Protein AF-A0A7C5Y072-F1 (afdb_monomer_lite)

pLDDT: mean 81.18, std 7.83, range [58.91, 90.5]

Secondary structure (DSSP, 8-state):
--HHHHHHHHHHHHHHHHHHHHHHHHHHHHHHHHHHHHHHHHHHHHHHHHHHHHHHHHHHHTTT-HHHHHHHHHHHHHHHHHHHHHHHHHHHHHHHHGGG-

Foldseek 3Di:
DCPVVVVVVVVVVVVVVVVVVVVVVLLVVLVVLVVVLCVCCVPQVVVLVVQLVVLVVQCVVCPPPPVSNVVSVVSNVVSVVSVVVNVVVVVVSCVVSPPSD

Radius of gyration: 26.66 Å; chains: 1; bounding box: 52×23×83 Å

Sequence (101 aa):
MTDKKLILRFGILLLLILAENTMAVGNKIAIAICNVYNAVITLAIPLATLMFIYGGARYVYSADDPGGRKAAKKICVHSLVGLIIVGVADELVFEIAGSSC

Structure (mmCIF, N/CA/C/O backbone):
data_AF-A0A7C5Y072-F1
#
_entry.id   AF-A0A7C5Y072-F1
#
loop_
_atom_site.group_PDB
_atom_site.id
_atom_site.type_symbol
_atom_site.label_atom_id
_atom_site.label_alt_id
_atom_site.label_comp_id
_atom_site.label_asym_id
_atom_site.label_entity_id
_atom_site.label_seq_id
_atom_site.pdbx_PDB_ins_code
_atom_site.Cartn_x
_atom_site.Cartn_y
_atom_site.Cartn_z
_atom_site.occupancy
_atom_site.B_iso_or_equiv
_atom_site.auth_seq_id
_atom_site.auth_comp_id
_atom_site.auth_asym_id
_atom_site.auth_atom_id
_atom_site.pdbx_PDB_model_num
ATOM 1 N N . MET A 1 1 ? 30.192 -14.981 -50.900 1.00 58.91 1 MET A N 1
ATOM 2 C CA . MET A 1 1 ? 28.955 -15.415 -50.191 1.00 58.91 1 MET A CA 1
ATOM 3 C C . MET A 1 1 ? 28.877 -14.919 -48.735 1.00 58.91 1 MET A C 1
ATOM 5 O O . MET A 1 1 ? 27.866 -15.167 -48.083 1.00 58.91 1 MET A O 1
ATOM 9 N N . THR A 1 2 ? 29.892 -14.211 -48.222 1.00 65.88 2 THR A N 1
ATOM 10 C CA . THR A 1 2 ? 30.044 -13.896 -46.787 1.00 65.88 2 THR A CA 1
ATOM 11 C C . THR A 1 2 ? 29.463 -12.529 -46.390 1.00 65.88 2 THR A C 1
ATOM 13 O O . THR A 1 2 ? 28.987 -12.383 -45.268 1.00 65.88 2 THR A O 1
ATOM 16 N N . ASP A 1 3 ? 29.372 -11.567 -47.314 1.00 75.38 3 ASP A N 1
ATOM 17 C CA . ASP A 1 3 ? 28.943 -10.186 -47.014 1.00 75.38 3 ASP A CA 1
ATOM 18 C C . ASP A 1 3 ? 27.481 -10.087 -46.557 1.00 75.38 3 ASP A C 1
ATOM 20 O O . ASP A 1 3 ? 27.165 -9.434 -45.566 1.00 75.38 3 ASP A O 1
ATOM 24 N N . LYS A 1 4 ? 26.574 -10.831 -47.206 1.00 76.75 4 LYS A N 1
ATOM 25 C CA . LYS A 1 4 ? 25.149 -10.863 -46.822 1.00 76.75 4 LYS A CA 1
ATOM 26 C C . LYS A 1 4 ? 24.928 -11.484 -45.438 1.00 76.75 4 LYS A C 1
ATOM 28 O O . LYS A 1 4 ? 24.038 -11.057 -44.709 1.00 76.75 4 LYS A O 1
ATOM 33 N N . LYS A 1 5 ? 25.749 -12.472 -45.055 1.00 80.62 5 LYS A N 1
ATOM 34 C CA . LYS A 1 5 ? 25.684 -13.102 -43.724 1.00 80.62 5 LYS A CA 1
ATOM 35 C C . LYS A 1 5 ? 26.194 -12.162 -42.630 1.00 80.62 5 LYS A C 1
ATOM 37 O O . LYS A 1 5 ? 25.694 -12.221 -41.511 1.00 80.62 5 LYS A O 1
ATOM 42 N N . LEU A 1 6 ? 27.157 -11.298 -42.951 1.00 83.19 6 LEU A N 1
ATOM 43 C CA . LEU A 1 6 ? 27.705 -10.309 -42.023 1.00 83.19 6 LEU A CA 1
ATOM 44 C C . LEU A 1 6 ? 26.696 -9.192 -41.728 1.00 83.19 6 LEU A C 1
ATOM 46 O O . LEU A 1 6 ? 26.470 -8.871 -40.564 1.00 83.19 6 LEU A O 1
ATOM 50 N N . ILE A 1 7 ? 26.027 -8.679 -42.765 1.00 87.81 7 ILE A N 1
ATOM 51 C CA . ILE A 1 7 ? 24.963 -7.670 -42.627 1.00 87.81 7 ILE A CA 1
ATOM 52 C C . ILE A 1 7 ? 23.797 -8.228 -41.802 1.00 87.81 7 ILE A C 1
ATOM 54 O O . ILE A 1 7 ? 23.304 -7.562 -40.895 1.00 87.81 7 ILE A O 1
ATOM 58 N N . LEU A 1 8 ? 23.400 -9.481 -42.054 1.00 88.12 8 LEU A N 1
ATOM 59 C CA . LEU A 1 8 ? 22.327 -10.139 -41.306 1.00 88.12 8 LEU A CA 1
ATOM 60 C C . LEU A 1 8 ? 22.678 -10.317 -39.817 1.00 88.12 8 LEU A C 1
ATOM 62 O O . LEU A 1 8 ? 21.832 -10.100 -38.954 1.00 88.12 8 LEU A O 1
ATOM 66 N N . ARG A 1 9 ? 23.933 -10.672 -39.508 1.00 86.00 9 ARG A N 1
ATOM 67 C CA . ARG A 1 9 ? 24.422 -10.814 -38.126 1.00 86.00 9 ARG A CA 1
ATOM 68 C C . ARG A 1 9 ? 24.459 -9.481 -37.380 1.00 86.00 9 ARG A C 1
ATOM 70 O O . ARG A 1 9 ? 24.016 -9.432 -36.239 1.00 86.00 9 ARG A O 1
ATOM 77 N N . PHE A 1 10 ? 24.934 -8.412 -38.019 1.00 89.75 10 PHE A N 1
ATOM 78 C CA . PHE A 1 10 ? 24.932 -7.070 -37.425 1.00 89.75 10 PH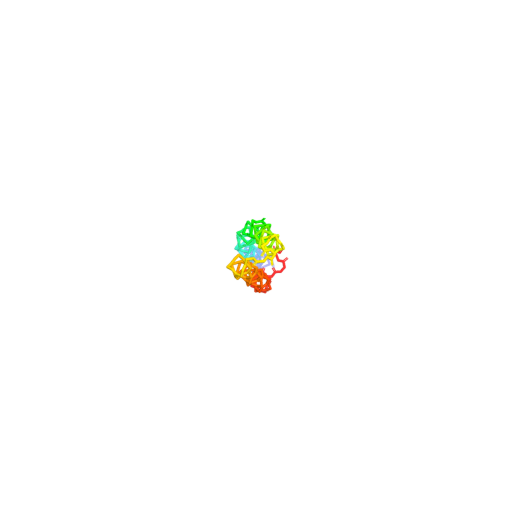E A CA 1
ATOM 79 C C . PHE A 1 10 ? 23.514 -6.528 -37.215 1.00 89.75 10 PHE A C 1
ATOM 81 O O . PHE A 1 10 ? 23.238 -5.947 -36.170 1.00 89.75 10 PHE A O 1
ATOM 88 N N . GLY A 1 11 ? 22.603 -6.765 -38.164 1.00 88.31 11 GLY A N 1
ATOM 89 C CA . GLY A 1 11 ? 21.199 -6.368 -38.033 1.00 88.31 11 GLY A CA 1
ATOM 90 C C . GLY A 1 11 ? 20.492 -7.072 -36.873 1.00 88.31 11 GLY A C 1
ATOM 91 O O . GLY A 1 11 ? 19.803 -6.423 -36.093 1.00 88.31 11 GLY A O 1
ATOM 92 N N . ILE A 1 12 ? 20.718 -8.381 -36.708 1.00 89.44 12 ILE A N 1
ATOM 93 C CA . ILE A 1 12 ? 20.192 -9.151 -35.568 1.00 89.44 12 ILE A CA 1
ATOM 94 C C . ILE A 1 12 ? 20.777 -8.668 -34.236 1.00 89.44 12 ILE A C 1
ATOM 96 O O . ILE A 1 12 ? 20.037 -8.539 -33.265 1.00 89.44 12 ILE A O 1
ATOM 100 N N . LEU A 1 13 ? 22.077 -8.359 -34.189 1.00 87.88 13 LEU A N 1
ATOM 101 C CA . LEU A 1 13 ? 22.724 -7.842 -32.981 1.00 87.88 13 LEU A CA 1
ATOM 102 C C . LEU A 1 13 ? 22.156 -6.470 -32.576 1.00 87.88 13 LEU A C 1
ATOM 104 O O . LEU A 1 13 ? 21.862 -6.252 -31.405 1.00 87.88 13 LEU A O 1
ATOM 108 N N . LEU A 1 14 ? 21.936 -5.572 -33.544 1.00 86.06 14 LEU A N 1
ATOM 109 C CA . LEU A 1 14 ? 21.321 -4.260 -33.312 1.00 86.06 14 LEU A CA 1
ATOM 110 C C . LEU A 1 14 ? 19.895 -4.394 -32.748 1.00 86.06 14 LEU A C 1
ATOM 112 O O . LEU A 1 14 ? 19.506 -3.651 -31.851 1.00 86.06 14 LEU A O 1
ATOM 116 N N . LEU A 1 15 ? 19.127 -5.358 -33.261 1.00 83.00 15 LEU A N 1
ATOM 117 C CA . LEU A 1 15 ? 17.741 -5.598 -32.858 1.00 83.00 15 LEU A CA 1
ATOM 118 C C . LEU A 1 15 ? 17.644 -6.220 -31.454 1.00 83.00 15 LEU A C 1
ATOM 120 O O . LEU A 1 15 ? 16.747 -5.861 -30.695 1.00 83.00 15 LEU A O 1
ATOM 124 N N . LEU A 1 16 ? 18.598 -7.080 -31.080 1.00 82.00 16 LEU A N 1
ATOM 125 C CA . LEU A 1 16 ? 18.726 -7.621 -29.719 1.00 82.00 16 LEU A CA 1
ATOM 126 C C . LEU A 1 16 ? 19.025 -6.521 -28.693 1.00 82.00 16 LEU A C 1
ATOM 128 O O . LEU A 1 16 ? 18.321 -6.417 -27.693 1.00 82.00 16 LEU A O 1
ATOM 132 N N . ILE A 1 17 ? 19.985 -5.641 -28.989 1.00 81.56 17 ILE A N 1
ATOM 133 C CA . ILE A 1 17 ? 20.358 -4.528 -28.098 1.00 81.56 17 ILE A CA 1
ATOM 134 C C . ILE A 1 17 ? 19.168 -3.579 -27.862 1.00 81.56 17 ILE A C 1
ATOM 136 O O . ILE A 1 17 ? 18.958 -3.085 -26.754 1.00 81.56 17 ILE A O 1
ATOM 140 N N . LEU A 1 18 ? 18.346 -3.340 -28.889 1.00 74.94 18 LEU A N 1
ATOM 141 C CA . LEU A 1 18 ? 17.124 -2.537 -28.762 1.00 74.94 18 LEU A CA 1
ATOM 142 C C . LEU A 1 18 ? 16.033 -3.249 -27.942 1.00 74.94 18 LEU A C 1
ATOM 144 O O . LEU A 1 18 ? 15.279 -2.584 -27.229 1.00 74.94 18 LEU A O 1
ATOM 148 N N . ALA A 1 19 ? 15.957 -4.581 -28.007 1.00 74.56 19 ALA A N 1
ATOM 149 C CA . ALA A 1 19 ? 14.995 -5.366 -27.237 1.00 74.56 19 ALA A CA 1
ATOM 150 C C . ALA A 1 19 ? 15.304 -5.353 -25.727 1.00 74.56 19 ALA A C 1
ATOM 152 O O . ALA A 1 19 ? 14.389 -5.183 -24.921 1.00 74.56 19 ALA A O 1
ATOM 153 N N . GLU A 1 20 ? 16.578 -5.440 -25.331 1.00 71.88 20 GLU A N 1
ATOM 154 C CA . GLU A 1 20 ? 17.021 -5.422 -23.923 1.00 71.88 20 GLU A CA 1
ATOM 155 C C . GLU A 1 20 ? 16.574 -4.154 -23.174 1.00 71.88 20 GLU A C 1
ATOM 157 O O . GLU A 1 20 ? 16.158 -4.206 -22.011 1.00 71.88 20 GLU A O 1
ATOM 162 N N . ASN A 1 21 ? 16.587 -3.008 -23.862 1.00 68.12 21 ASN A N 1
ATOM 163 C CA . ASN A 1 21 ? 16.276 -1.715 -23.253 1.00 68.12 21 ASN A CA 1
ATOM 164 C C . ASN A 1 21 ? 14.787 -1.555 -22.898 1.00 68.12 21 ASN A C 1
ATOM 166 O O . ASN A 1 21 ? 14.450 -0.797 -21.989 1.00 68.12 21 ASN A O 1
ATOM 170 N N . THR A 1 22 ? 13.887 -2.286 -23.566 1.00 66.69 22 THR A N 1
ATOM 171 C CA . THR A 1 22 ? 12.444 -2.242 -23.255 1.00 66.69 22 THR A CA 1
ATOM 172 C C . THR A 1 22 ? 12.109 -2.965 -21.946 1.00 66.69 22 THR A C 1
ATOM 174 O O . THR A 1 22 ? 11.276 -2.489 -21.174 1.00 66.69 22 THR A O 1
ATOM 177 N N . MET A 1 23 ? 12.825 -4.048 -21.624 1.00 64.75 23 MET A N 1
ATOM 178 C CA . MET A 1 23 ? 12.621 -4.811 -20.384 1.00 64.75 23 MET A CA 1
ATOM 179 C C . MET A 1 23 ? 13.199 -4.091 -19.156 1.00 64.75 23 MET A C 1
ATOM 181 O O . MET A 1 23 ? 12.642 -4.168 -18.060 1.00 64.75 23 MET A O 1
ATOM 185 N N . ALA A 1 24 ? 14.275 -3.320 -19.345 1.00 66.62 24 ALA A N 1
ATOM 186 C CA . ALA A 1 24 ? 14.855 -2.490 -18.291 1.00 66.62 24 ALA A CA 1
ATOM 187 C C . ALA A 1 24 ? 13.918 -1.352 -17.847 1.00 66.62 24 ALA A C 1
ATOM 189 O O . ALA A 1 24 ? 13.882 -1.008 -16.665 1.00 66.62 24 ALA A O 1
ATOM 190 N N . VAL A 1 25 ? 13.148 -0.772 -18.775 1.00 69.31 25 VAL A N 1
ATOM 191 C CA . VAL A 1 25 ? 12.167 0.278 -18.455 1.00 69.31 25 VAL A CA 1
ATOM 192 C C . VAL A 1 25 ? 10.954 -0.309 -17.731 1.00 69.31 25 VAL A C 1
ATOM 194 O O . VAL A 1 25 ? 10.524 0.266 -16.732 1.00 69.31 25 VAL A O 1
ATOM 197 N N . GLY A 1 26 ? 10.463 -1.480 -18.156 1.00 68.31 26 GLY A N 1
ATOM 198 C CA . GLY A 1 26 ? 9.359 -2.173 -17.479 1.00 68.31 26 GLY A CA 1
ATOM 199 C C . GLY A 1 26 ? 9.666 -2.496 -16.012 1.00 68.31 26 GLY A C 1
ATOM 200 O O . GLY A 1 26 ? 8.867 -2.189 -15.130 1.00 68.31 26 GLY A O 1
ATOM 201 N N . ASN A 1 27 ? 10.865 -3.016 -15.728 1.00 75.69 27 ASN A N 1
ATOM 202 C CA . ASN A 1 27 ? 11.262 -3.373 -14.362 1.00 75.69 27 ASN A CA 1
ATOM 203 C C . ASN A 1 27 ? 11.427 -2.142 -13.445 1.00 75.69 27 ASN A C 1
ATOM 205 O O . ASN A 1 27 ? 11.031 -2.159 -12.284 1.00 75.69 27 ASN A O 1
ATOM 209 N N . LYS A 1 28 ? 11.946 -1.021 -13.965 1.00 78.44 28 LYS A N 1
ATOM 210 C CA . LYS A 1 28 ? 12.103 0.216 -13.173 1.00 78.44 28 LYS A CA 1
ATOM 211 C C . LYS A 1 28 ? 10.768 0.760 -12.659 1.00 78.44 28 LYS A C 1
ATOM 213 O O . LYS A 1 28 ? 10.715 1.262 -11.539 1.00 78.44 28 LYS A O 1
ATOM 218 N N . ILE A 1 29 ? 9.714 0.666 -13.469 1.00 80.62 29 ILE A N 1
ATOM 219 C CA . ILE A 1 29 ? 8.372 1.134 -13.099 1.00 80.62 29 ILE A CA 1
ATOM 220 C C . ILE A 1 29 ? 7.770 0.210 -12.035 1.00 80.62 29 ILE A C 1
ATOM 222 O O . ILE A 1 29 ? 7.276 0.704 -11.024 1.00 80.62 29 ILE A O 1
ATOM 226 N N . ALA A 1 30 ? 7.887 -1.111 -12.215 1.00 79.56 30 ALA A N 1
ATOM 227 C CA . ALA A 1 30 ? 7.429 -2.091 -11.231 1.00 79.56 30 ALA A CA 1
ATOM 228 C C . ALA A 1 30 ? 8.119 -1.891 -9.870 1.00 79.56 30 ALA A C 1
ATOM 230 O O . ALA A 1 30 ? 7.446 -1.717 -8.858 1.00 79.56 30 ALA A O 1
ATOM 231 N N . ILE A 1 31 ? 9.453 -1.779 -9.849 1.00 81.94 31 ILE A N 1
ATOM 232 C CA . ILE A 1 31 ? 10.229 -1.559 -8.616 1.00 81.94 31 ILE A CA 1
ATOM 233 C C . ILE A 1 31 ? 9.830 -0.252 -7.917 1.00 81.94 31 ILE A C 1
ATOM 235 O O . ILE A 1 31 ? 9.732 -0.216 -6.689 1.00 81.94 31 ILE A O 1
ATOM 239 N N . ALA A 1 32 ? 9.596 0.829 -8.670 1.00 83.56 32 ALA A N 1
ATOM 240 C CA . ALA A 1 32 ? 9.179 2.103 -8.089 1.00 83.56 32 ALA A CA 1
ATOM 241 C C . ALA A 1 32 ? 7.822 1.987 -7.375 1.00 83.56 32 ALA A C 1
ATOM 243 O O . ALA A 1 32 ? 7.671 2.505 -6.267 1.00 83.56 32 ALA A O 1
ATOM 244 N N . ILE A 1 33 ? 6.869 1.266 -7.975 1.00 84.00 33 ILE A N 1
ATOM 245 C CA . ILE A 1 33 ? 5.560 0.988 -7.370 1.00 84.00 33 ILE A CA 1
ATOM 246 C C . ILE A 1 33 ? 5.732 0.132 -6.111 1.00 84.00 33 ILE A C 1
ATOM 248 O O . ILE A 1 33 ? 5.224 0.513 -5.057 1.00 84.00 33 ILE A O 1
ATOM 252 N N . CYS A 1 34 ? 6.509 -0.953 -6.176 1.00 84.56 34 CYS A N 1
ATOM 253 C CA . CYS A 1 34 ? 6.738 -1.839 -5.031 1.00 84.56 34 CYS A CA 1
ATOM 254 C C . CYS A 1 34 ? 7.388 -1.125 -3.849 1.00 84.56 34 CYS A C 1
ATOM 256 O O . CYS A 1 34 ? 7.023 -1.359 -2.702 1.00 84.56 34 CYS A O 1
ATOM 258 N N . ASN A 1 35 ? 8.347 -0.234 -4.107 1.00 87.38 35 ASN A N 1
ATOM 259 C CA . ASN A 1 35 ? 9.040 0.471 -3.036 1.00 87.38 35 ASN A CA 1
ATOM 260 C C . ASN A 1 35 ? 8.105 1.445 -2.301 1.00 87.38 35 ASN A C 1
ATOM 262 O O . ASN A 1 35 ? 8.125 1.519 -1.073 1.00 87.38 35 ASN A O 1
ATOM 266 N N . VAL A 1 36 ? 7.247 2.157 -3.041 1.00 86.94 36 VAL A N 1
ATOM 267 C CA . VAL A 1 36 ? 6.220 3.026 -2.445 1.00 86.94 36 VAL A CA 1
ATOM 268 C C . VAL A 1 36 ? 5.186 2.190 -1.694 1.00 86.94 36 VAL A C 1
ATOM 270 O O . VAL A 1 36 ? 4.850 2.517 -0.557 1.00 86.94 36 VAL A O 1
ATOM 273 N N . TYR A 1 37 ? 4.721 1.095 -2.294 1.00 86.69 37 TYR A N 1
ATOM 274 C CA . TYR A 1 37 ? 3.752 0.193 -1.681 1.00 86.69 37 TYR A CA 1
ATOM 275 C C . TYR A 1 37 ? 4.265 -0.392 -0.360 1.00 86.69 37 TYR A C 1
ATOM 277 O O . TYR A 1 37 ? 3.624 -0.232 0.681 1.00 86.69 37 TYR A O 1
ATOM 285 N N . ASN A 1 38 ? 5.471 -0.966 -0.369 1.00 86.50 38 ASN A N 1
ATOM 286 C CA . ASN A 1 38 ? 6.108 -1.509 0.824 1.00 86.50 38 ASN A CA 1
ATOM 287 C C . ASN A 1 38 ? 6.300 -0.430 1.890 1.00 86.50 38 ASN A C 1
ATOM 289 O O . ASN A 1 38 ? 5.974 -0.667 3.050 1.00 86.50 38 ASN A O 1
ATOM 293 N N . ALA A 1 39 ? 6.743 0.778 1.530 1.00 88.12 39 ALA A N 1
ATOM 294 C CA . ALA A 1 39 ? 6.873 1.868 2.497 1.00 88.12 39 ALA A CA 1
ATOM 295 C C . ALA A 1 39 ? 5.534 2.218 3.177 1.00 88.12 39 ALA A C 1
ATOM 297 O O . ALA A 1 39 ? 5.501 2.447 4.388 1.00 88.12 39 ALA A O 1
ATOM 298 N N . VAL A 1 40 ? 4.426 2.216 2.427 1.00 87.38 40 VAL A N 1
ATOM 299 C CA . VAL A 1 40 ? 3.086 2.493 2.967 1.00 87.38 40 VAL A CA 1
ATOM 300 C C . VAL A 1 40 ? 2.604 1.356 3.865 1.00 87.38 40 VAL A C 1
ATOM 302 O O . VAL A 1 40 ? 2.198 1.615 4.996 1.00 87.38 40 VAL A O 1
ATOM 305 N N . ILE A 1 41 ? 2.679 0.103 3.412 1.00 86.12 41 ILE A N 1
ATOM 306 C CA . ILE A 1 41 ? 2.189 -1.066 4.159 1.00 86.12 41 ILE A CA 1
ATOM 307 C C . ILE A 1 41 ? 2.958 -1.278 5.461 1.00 86.12 41 ILE A C 1
ATOM 309 O O . ILE A 1 41 ? 2.346 -1.496 6.512 1.00 86.12 41 ILE A O 1
ATOM 313 N N . THR A 1 42 ? 4.286 -1.144 5.412 1.00 88.06 42 THR A N 1
ATOM 314 C CA . THR A 1 42 ? 5.158 -1.338 6.582 1.00 88.06 42 THR A CA 1
ATOM 315 C C . THR A 1 42 ? 4.820 -0.357 7.709 1.00 88.06 42 THR A C 1
ATOM 317 O O . THR A 1 42 ? 5.023 -0.671 8.877 1.00 88.06 42 THR A O 1
ATOM 320 N N . LEU A 1 43 ? 4.263 0.816 7.384 1.00 88.62 43 LEU A N 1
ATOM 321 C CA . LEU A 1 43 ? 3.799 1.800 8.365 1.00 88.62 43 LEU A CA 1
ATOM 322 C C . LEU A 1 43 ? 2.305 1.651 8.691 1.00 88.62 43 LEU A C 1
ATOM 324 O O . LEU A 1 43 ? 1.910 1.782 9.849 1.00 88.62 43 LEU A O 1
ATOM 328 N N . ALA A 1 44 ? 1.463 1.365 7.698 1.00 87.25 44 ALA A N 1
ATOM 329 C CA . ALA A 1 44 ? 0.012 1.328 7.851 1.00 87.25 44 ALA A CA 1
ATOM 330 C C . ALA A 1 44 ? -0.468 0.153 8.714 1.00 87.25 44 ALA A C 1
ATOM 332 O O . ALA A 1 44 ? -1.291 0.357 9.607 1.00 87.25 44 ALA A O 1
ATOM 333 N N . ILE A 1 45 ? 0.058 -1.059 8.499 1.00 86.81 45 ILE A N 1
ATOM 334 C CA . ILE A 1 45 ? -0.354 -2.261 9.245 1.00 86.81 45 ILE A CA 1
ATOM 335 C C . ILE A 1 45 ? -0.093 -2.143 10.755 1.00 86.81 45 ILE A C 1
ATOM 337 O O . ILE A 1 45 ? -1.034 -2.362 11.532 1.00 86.81 45 ILE A O 1
ATOM 341 N N . PRO A 1 46 ? 1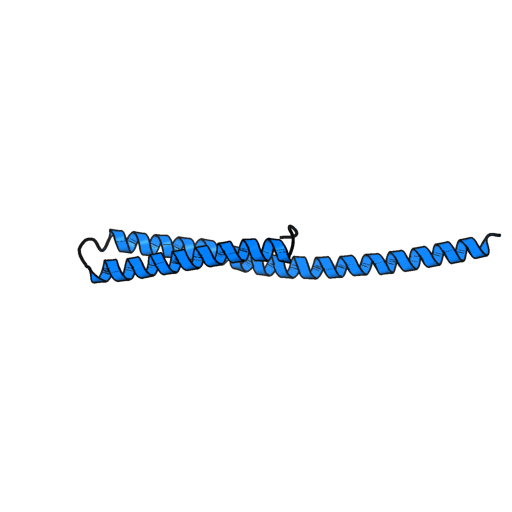.120 -1.786 11.227 1.00 90.50 46 PRO A N 1
ATOM 342 C CA . PRO A 1 46 ? 1.354 -1.667 12.661 1.00 90.50 46 PRO A CA 1
ATOM 343 C C . PRO A 1 46 ? 0.516 -0.545 13.277 1.00 90.50 46 PRO A C 1
ATOM 345 O O . PRO A 1 46 ? -0.057 -0.750 14.344 1.00 90.50 46 PRO A O 1
ATOM 348 N N . LEU A 1 47 ? 0.356 0.599 12.600 1.00 89.19 47 LEU A N 1
ATOM 349 C CA . LEU A 1 47 ? -0.481 1.699 13.094 1.00 89.19 47 LEU A CA 1
ATOM 350 C C . LEU A 1 47 ? -1.958 1.303 13.205 1.00 89.19 47 LEU A C 1
ATOM 352 O O . LEU A 1 47 ? -2.592 1.575 14.227 1.00 89.19 47 LEU A O 1
ATOM 356 N 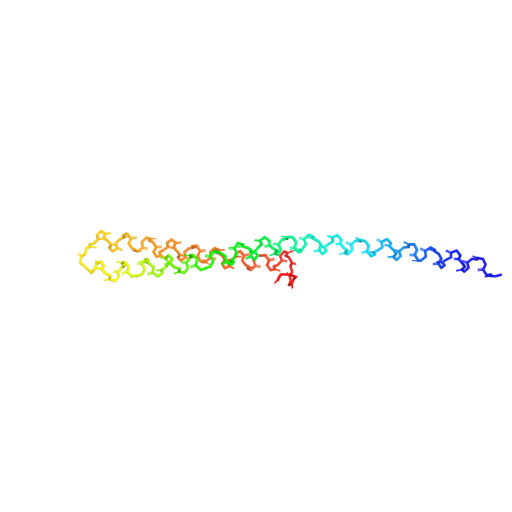N . ALA A 1 48 ? -2.503 0.632 12.188 1.00 86.75 48 ALA A N 1
ATOM 357 C CA . ALA A 1 48 ? -3.881 0.148 12.194 1.00 86.75 48 ALA A CA 1
ATOM 358 C C . ALA A 1 48 ? -4.114 -0.862 13.325 1.00 86.75 48 ALA A C 1
ATOM 360 O O . ALA A 1 48 ? -5.096 -0.753 14.063 1.00 86.75 48 ALA A O 1
ATOM 361 N N . THR A 1 49 ? -3.175 -1.791 13.515 1.00 87.81 49 THR A N 1
ATOM 362 C CA . THR A 1 49 ? -3.227 -2.796 14.586 1.00 87.81 49 THR A CA 1
ATOM 363 C C . THR A 1 49 ? -3.174 -2.141 15.968 1.00 87.81 49 THR A C 1
ATOM 365 O O . THR A 1 49 ? -3.947 -2.491 16.859 1.00 87.81 49 THR A O 1
ATOM 368 N N . LEU A 1 50 ? -2.317 -1.135 16.149 1.00 90.19 50 LEU A N 1
ATOM 369 C CA . LEU A 1 50 ? -2.150 -0.430 17.421 1.00 90.19 50 LEU A CA 1
ATOM 370 C C . LEU A 1 50 ? -3.401 0.386 17.782 1.00 90.19 50 LEU A C 1
ATOM 372 O O . LEU A 1 50 ? -3.861 0.347 18.924 1.00 90.19 50 LEU A O 1
ATOM 376 N N . MET A 1 51 ? -4.014 1.047 16.795 1.00 85.62 51 MET A N 1
ATOM 377 C CA . MET A 1 51 ? -5.296 1.742 16.967 1.00 85.62 51 MET A CA 1
ATOM 378 C C . MET A 1 51 ? -6.448 0.776 17.255 1.00 85.62 51 MET A C 1
ATOM 380 O O . MET A 1 51 ? -7.311 1.081 18.081 1.00 85.62 51 MET A O 1
ATOM 384 N N . PHE A 1 52 ? -6.441 -0.408 16.639 1.00 87.31 52 PHE A N 1
ATOM 385 C CA . PHE A 1 52 ? -7.426 -1.450 16.917 1.00 87.31 52 PHE A CA 1
ATOM 386 C C . PHE A 1 52 ? -7.322 -1.951 18.364 1.00 87.31 52 PHE A C 1
ATOM 388 O O . PHE A 1 52 ? -8.332 -2.010 19.069 1.00 87.31 52 PHE A O 1
ATOM 395 N N . ILE A 1 53 ? -6.104 -2.228 18.844 1.00 89.25 53 ILE A N 1
ATOM 396 C CA . ILE A 1 53 ? -5.852 -2.622 20.239 1.00 89.25 53 ILE A CA 1
ATOM 397 C C . ILE A 1 53 ? -6.267 -1.502 21.198 1.00 89.25 53 ILE A C 1
ATOM 399 O O . ILE A 1 53 ? -6.931 -1.775 22.194 1.00 89.25 53 ILE A O 1
ATOM 403 N N . TYR A 1 54 ? -5.943 -0.242 20.895 1.00 86.50 54 TYR A N 1
ATOM 404 C CA . TYR A 1 54 ? -6.345 0.901 21.718 1.00 86.50 54 TYR A CA 1
ATOM 405 C C . TYR A 1 54 ? -7.872 1.048 21.804 1.00 86.50 54 TYR A C 1
ATOM 407 O O . TYR A 1 54 ? -8.420 1.246 22.891 1.00 86.50 54 TYR A O 1
ATOM 415 N N . GLY A 1 55 ? -8.578 0.897 20.679 1.00 83.88 55 GLY A N 1
ATOM 416 C CA . GLY A 1 55 ? -10.040 0.885 20.640 1.00 83.88 55 GLY A CA 1
ATOM 417 C C . GLY A 1 55 ? -10.637 -0.260 21.461 1.00 83.88 55 GLY A C 1
ATOM 418 O O . GLY A 1 55 ? -11.555 -0.035 22.254 1.00 83.88 55 GLY A O 1
ATOM 419 N N . GLY A 1 56 ? -10.079 -1.467 21.328 1.00 83.12 56 GLY A N 1
ATOM 420 C CA . GLY A 1 56 ? -10.498 -2.654 22.077 1.00 83.12 56 GLY A CA 1
ATOM 421 C C . GLY A 1 56 ? -10.256 -2.518 23.580 1.00 83.12 56 GLY A C 1
ATOM 422 O O . GLY A 1 56 ? -11.167 -2.747 24.375 1.00 83.12 56 GLY A O 1
ATOM 423 N N . ALA A 1 57 ? -9.071 -2.055 23.979 1.00 84.75 57 ALA A N 1
ATOM 424 C CA . ALA A 1 57 ? -8.739 -1.779 25.373 1.00 84.75 57 ALA A CA 1
ATOM 425 C C . ALA A 1 57 ? -9.693 -0.733 25.961 1.00 84.75 57 ALA A C 1
ATOM 427 O O . ALA A 1 57 ? -10.290 -0.953 27.015 1.00 84.75 57 ALA A O 1
ATOM 428 N N . ARG A 1 58 ? -9.928 0.376 25.247 1.00 80.19 58 ARG A N 1
ATOM 429 C CA . ARG A 1 58 ? -10.876 1.410 25.680 1.00 80.19 58 ARG A CA 1
ATOM 430 C C . ARG A 1 58 ? -12.297 0.864 25.829 1.00 80.19 58 ARG A C 1
ATOM 432 O O . ARG A 1 58 ? -13.006 1.292 26.735 1.00 80.19 58 ARG A O 1
ATOM 439 N N . TYR A 1 59 ? -12.711 -0.082 24.987 1.00 80.12 59 TYR A N 1
ATOM 440 C CA . TYR A 1 59 ? -14.021 -0.727 25.092 1.00 80.12 59 TYR A CA 1
ATOM 441 C C . TYR A 1 59 ? -14.163 -1.561 26.373 1.00 80.12 59 TYR A C 1
ATOM 443 O O . TYR A 1 59 ? -15.208 -1.491 27.021 1.00 80.12 59 TYR A O 1
ATOM 451 N N . VAL A 1 60 ? -13.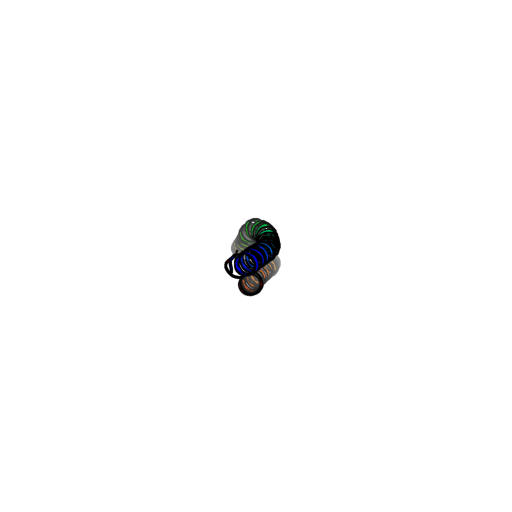116 -2.304 26.751 1.00 82.38 60 VAL A N 1
ATOM 452 C CA . VAL A 1 60 ? -13.087 -3.127 27.975 1.00 82.38 60 VAL A CA 1
ATOM 453 C C . VAL A 1 60 ? -13.042 -2.255 29.231 1.00 82.38 60 VAL A C 1
ATOM 455 O O . VAL A 1 60 ? -13.799 -2.498 30.165 1.00 82.38 60 VAL A O 1
ATOM 458 N N . TYR A 1 61 ? -12.217 -1.203 29.245 1.00 83.06 61 TYR A N 1
ATOM 459 C CA . TYR A 1 61 ? -12.097 -0.310 30.405 1.00 83.06 61 TYR A CA 1
ATOM 460 C C . TYR A 1 61 ? -13.311 0.604 30.623 1.00 83.06 61 TYR A C 1
ATOM 462 O O . TYR A 1 61 ? -13.538 1.051 31.742 1.00 83.06 61 TYR A O 1
ATOM 470 N N . SER A 1 62 ? -14.123 0.872 29.596 1.00 77.75 62 SER A N 1
ATOM 471 C CA . SER A 1 62 ? -15.306 1.748 29.706 1.00 77.75 62 SER A CA 1
ATOM 472 C C . SER A 1 62 ? -16.542 1.039 30.293 1.00 77.75 62 SER A C 1
ATOM 474 O O . SER A 1 62 ? -17.657 1.412 29.941 1.00 77.75 62 SER A O 1
ATOM 476 N N . ALA A 1 63 ? -16.346 0.009 31.131 1.00 64.75 63 ALA A N 1
ATOM 477 C CA . ALA A 1 63 ? -17.331 -0.964 31.631 1.00 64.75 63 ALA A CA 1
ATOM 478 C C . ALA A 1 63 ? -18.793 -0.466 31.691 1.00 64.75 63 ALA A C 1
ATOM 480 O O . ALA A 1 63 ? -19.638 -1.034 30.996 1.00 64.75 63 ALA A O 1
ATOM 481 N N . ASP A 1 64 ? -19.058 0.624 32.422 1.00 67.06 64 ASP A N 1
ATOM 482 C CA . ASP A 1 64 ? -20.409 1.143 32.691 1.00 67.06 64 ASP A CA 1
ATOM 483 C C . ASP A 1 64 ? -20.718 2.520 32.071 1.00 67.06 64 ASP A C 1
ATOM 485 O O . ASP A 1 64 ? -21.841 3.004 32.204 1.00 67.06 64 ASP A O 1
ATOM 489 N N . ASP A 1 65 ? -19.774 3.162 31.366 1.00 76.75 65 ASP A N 1
ATOM 490 C CA . ASP A 1 65 ? -20.038 4.445 30.695 1.00 76.75 65 ASP A CA 1
ATOM 491 C C . ASP A 1 65 ? -20.551 4.222 29.257 1.00 76.75 65 ASP A C 1
ATOM 493 O O . ASP A 1 65 ? -19.767 3.896 28.351 1.00 76.75 65 ASP A O 1
ATOM 497 N N . PRO A 1 66 ? -21.856 4.425 28.980 1.00 73.81 66 PRO A N 1
ATOM 498 C CA . PRO A 1 66 ? -22.407 4.245 27.640 1.00 73.81 66 PRO A CA 1
ATOM 499 C C . PRO A 1 66 ? -21.765 5.185 26.605 1.00 73.81 66 PRO A C 1
ATOM 501 O O . PRO A 1 66 ? -21.716 4.839 25.419 1.00 73.81 66 PRO A O 1
ATOM 504 N N . GLY A 1 67 ? -21.234 6.341 27.027 1.00 79.88 67 GLY A N 1
ATOM 505 C CA . GLY A 1 67 ? -20.501 7.268 26.161 1.00 79.88 67 GLY A CA 1
ATOM 506 C C . GLY A 1 67 ? -19.166 6.687 25.692 1.00 79.88 67 GLY A C 1
ATOM 507 O O . GLY A 1 67 ? -18.919 6.573 24.484 1.00 79.88 67 GLY A O 1
ATOM 508 N N . GLY A 1 68 ? -18.337 6.248 26.638 1.00 76.88 68 GLY A N 1
ATOM 509 C CA . GLY A 1 68 ? -17.039 5.618 26.409 1.00 76.88 68 GLY A CA 1
ATOM 510 C C . GLY A 1 68 ? -17.125 4.361 25.547 1.00 76.88 68 GLY A C 1
ATOM 511 O O . GLY A 1 68 ? -16.353 4.218 24.595 1.00 76.88 68 GLY A O 1
ATOM 512 N N . ARG A 1 69 ? -18.131 3.503 25.771 1.00 75.88 69 ARG A N 1
ATOM 513 C CA . ARG A 1 69 ? -18.352 2.292 24.953 1.00 75.88 69 ARG A CA 1
ATOM 514 C C . ARG A 1 69 ? -18.753 2.621 23.517 1.00 75.88 69 ARG A C 1
ATOM 516 O O . ARG A 1 69 ? -18.291 1.962 22.582 1.00 75.88 69 ARG A O 1
ATOM 523 N N . LYS A 1 70 ? -19.580 3.654 23.310 1.00 80.62 70 LYS A N 1
ATOM 524 C CA . LYS A 1 70 ? -19.993 4.096 21.967 1.00 80.62 70 LYS A CA 1
ATOM 525 C C . LYS A 1 70 ? -18.822 4.709 21.197 1.00 80.62 70 LYS A C 1
ATOM 527 O O . LYS A 1 70 ? -18.680 4.439 20.006 1.00 80.62 70 LYS A O 1
ATOM 532 N N . ALA A 1 71 ? -17.968 5.481 21.868 1.00 79.19 71 ALA A N 1
ATOM 533 C CA . ALA A 1 71 ? -16.746 6.028 21.280 1.00 79.19 71 ALA A CA 1
ATOM 534 C C . ALA A 1 71 ? -15.731 4.926 20.936 1.00 79.19 71 ALA A C 1
ATOM 536 O O . ALA A 1 71 ? -15.227 4.888 19.816 1.00 79.19 71 ALA A O 1
ATOM 537 N N . ALA A 1 72 ? -15.496 3.979 21.847 1.00 79.31 72 ALA A N 1
ATOM 538 C CA . ALA A 1 72 ? -14.595 2.853 21.614 1.00 79.31 72 ALA A CA 1
ATOM 539 C C . ALA A 1 72 ? -15.062 1.967 20.449 1.00 79.31 72 ALA A C 1
ATOM 541 O O . ALA A 1 72 ? -14.268 1.624 19.577 1.00 79.31 72 ALA A O 1
ATOM 542 N N . LYS A 1 73 ? -16.370 1.685 20.353 1.00 81.12 73 LYS A N 1
ATOM 543 C CA . LYS A 1 73 ? -16.937 0.936 19.221 1.00 81.12 73 LYS A CA 1
ATOM 544 C C . LYS A 1 73 ? -16.711 1.652 17.888 1.00 81.12 73 LYS A C 1
ATOM 546 O O . LYS A 1 73 ? -16.392 0.994 16.904 1.00 81.12 73 LYS A O 1
ATOM 551 N N . LYS A 1 74 ? -16.839 2.984 17.846 1.00 85.38 74 LYS A N 1
ATOM 552 C CA . LYS A 1 74 ? -16.533 3.767 16.636 1.00 85.38 74 LYS A CA 1
ATOM 553 C C . LYS A 1 74 ? -15.067 3.634 16.235 1.00 85.38 74 LYS A C 1
ATOM 555 O O . LYS A 1 74 ? -14.811 3.433 15.056 1.00 85.38 74 LYS A O 1
ATOM 560 N N . ILE A 1 75 ? -14.144 3.706 17.196 1.00 84.56 75 ILE A N 1
ATOM 5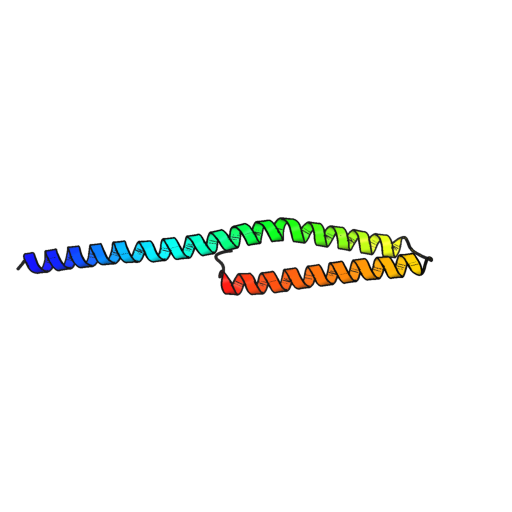61 C CA . ILE A 1 75 ? -12.705 3.530 16.950 1.00 84.56 75 ILE A CA 1
ATOM 562 C C . ILE A 1 75 ? -12.437 2.129 16.393 1.00 84.56 75 ILE A C 1
ATOM 564 O O . ILE A 1 75 ? -11.849 2.021 15.324 1.00 84.56 75 ILE A O 1
ATOM 568 N N . CYS A 1 76 ? -12.955 1.072 17.029 1.00 84.69 76 CYS A N 1
ATOM 569 C CA . CYS A 1 76 ? -12.793 -0.298 16.532 1.00 84.69 76 CYS A CA 1
ATOM 570 C C . CYS A 1 76 ? -13.338 -0.479 15.111 1.00 84.69 76 CYS A C 1
ATOM 572 O O . CYS A 1 76 ? -12.684 -1.103 14.283 1.00 84.69 76 CYS A O 1
ATOM 574 N N . VAL A 1 77 ? -14.520 0.074 14.814 1.00 87.25 77 VAL A N 1
ATOM 575 C CA . VAL A 1 77 ? -15.113 -0.002 13.470 1.00 87.25 77 VAL A CA 1
ATOM 576 C C . VAL A 1 77 ? -14.258 0.756 12.456 1.00 87.25 77 VAL A C 1
ATOM 578 O O . VAL A 1 77 ? -14.009 0.229 11.379 1.00 87.25 77 VAL A O 1
ATOM 581 N N . HIS A 1 78 ? -13.764 1.950 12.790 1.00 85.69 78 HIS A N 1
ATOM 582 C CA . HIS A 1 78 ? -12.891 2.713 11.892 1.00 85.69 78 HIS A CA 1
ATOM 583 C C . HIS A 1 78 ? -11.564 1.993 11.626 1.00 85.69 78 HIS A C 1
ATOM 585 O O . HIS A 1 78 ? -11.124 1.926 10.482 1.00 85.69 78 HIS A O 1
ATOM 591 N N . SER A 1 79 ? -10.952 1.411 12.659 1.00 86.25 79 SER A N 1
ATOM 592 C CA . SER A 1 79 ? -9.729 0.616 12.520 1.00 86.25 79 SER A CA 1
ATOM 593 C C . SER A 1 79 ? -9.958 -0.651 11.695 1.00 86.25 79 SER A C 1
ATOM 595 O O . SER A 1 79 ? -9.122 -0.988 10.864 1.00 86.25 79 SER A O 1
ATOM 597 N N . LEU A 1 80 ? -11.101 -1.323 11.870 1.00 88.94 80 LEU A N 1
ATOM 598 C CA . LEU A 1 80 ? -11.460 -2.508 11.089 1.00 88.94 80 LEU A CA 1
ATOM 599 C C . LEU A 1 80 ? -11.687 -2.169 9.611 1.00 88.94 80 LEU A C 1
ATOM 601 O O . LEU A 1 80 ? -11.182 -2.866 8.740 1.00 88.94 80 LEU A O 1
ATOM 605 N N . VAL A 1 81 ? -12.403 -1.078 9.324 1.00 90.44 81 VAL A N 1
ATOM 606 C CA . VAL A 1 81 ? -12.608 -0.596 7.949 1.00 90.44 81 VAL A CA 1
ATOM 607 C C . VAL A 1 81 ? -11.271 -0.232 7.302 1.00 90.44 81 VAL A C 1
ATOM 609 O O . VAL A 1 81 ? -11.027 -0.622 6.166 1.00 90.44 81 VAL A O 1
ATOM 612 N N . GLY A 1 82 ? -10.378 0.445 8.032 1.00 85.31 82 GLY A N 1
ATOM 613 C CA . GLY A 1 82 ? -9.025 0.734 7.553 1.00 85.31 82 GLY A CA 1
ATOM 614 C C . GLY A 1 82 ? -8.232 -0.531 7.215 1.00 85.31 82 GLY A C 1
ATOM 615 O O . GLY A 1 82 ? -7.604 -0.589 6.162 1.00 85.31 82 GLY A O 1
ATOM 616 N N . LEU A 1 83 ? -8.313 -1.566 8.058 1.00 86.94 83 LEU A N 1
ATOM 617 C CA . LEU A 1 83 ? -7.647 -2.850 7.818 1.00 86.94 83 LEU A CA 1
ATOM 618 C C . LEU A 1 83 ? -8.183 -3.553 6.558 1.00 86.94 83 LEU A C 1
ATOM 620 O O . LEU A 1 83 ? -7.404 -4.076 5.768 1.00 86.94 83 LEU A O 1
ATOM 624 N N . ILE A 1 84 ? -9.503 -3.524 6.348 1.00 90.38 84 ILE A N 1
ATOM 625 C CA . ILE A 1 84 ? -10.145 -4.103 5.157 1.00 90.38 84 ILE A CA 1
ATOM 626 C C . ILE A 1 84 ? -9.695 -3.372 3.889 1.00 90.38 84 ILE A C 1
ATOM 628 O O . ILE A 1 84 ? -9.365 -4.019 2.902 1.00 90.38 84 ILE A O 1
ATOM 632 N N . ILE A 1 85 ? -9.644 -2.037 3.913 1.00 90.06 85 ILE A N 1
ATOM 633 C CA . ILE A 1 85 ? -9.192 -1.239 2.763 1.00 90.06 85 ILE A CA 1
ATOM 634 C C . ILE A 1 85 ? -7.750 -1.588 2.392 1.00 90.06 85 ILE A C 1
ATOM 636 O O . ILE A 1 85 ? -7.450 -1.737 1.211 1.00 90.06 85 ILE A O 1
ATOM 640 N N . VAL A 1 86 ? -6.870 -1.744 3.385 1.00 87.12 86 VAL A N 1
ATOM 641 C CA . VAL A 1 86 ? -5.477 -2.151 3.152 1.00 87.12 86 VAL A CA 1
ATOM 642 C C . VAL A 1 86 ? -5.409 -3.543 2.519 1.00 87.12 86 VAL A C 1
ATOM 644 O O . VAL A 1 86 ? -4.665 -3.721 1.564 1.00 87.12 86 VAL A O 1
ATOM 647 N N . GLY A 1 87 ? -6.219 -4.497 2.988 1.00 86.69 87 GLY A N 1
ATOM 648 C CA . GLY A 1 87 ? -6.279 -5.839 2.396 1.00 86.69 87 GLY A CA 1
ATOM 649 C C . GLY A 1 87 ? -6.744 -5.837 0.937 1.00 86.69 87 GLY A C 1
ATOM 650 O O . GLY A 1 87 ? -6.128 -6.476 0.094 1.00 86.69 87 GLY A O 1
ATOM 651 N N . VAL A 1 88 ? -7.778 -5.058 0.609 1.00 87.75 88 VAL A N 1
ATOM 652 C CA . VAL A 1 88 ? -8.258 -4.923 -0.781 1.00 87.75 88 VAL A CA 1
ATOM 653 C C . VAL A 1 88 ? -7.227 -4.214 -1.665 1.00 87.75 88 VAL A C 1
ATOM 655 O O . VAL A 1 88 ? -7.082 -4.535 -2.842 1.00 87.75 88 VAL A O 1
ATOM 658 N N . ALA A 1 89 ? -6.503 -3.238 -1.113 1.00 84.94 89 ALA A N 1
ATOM 659 C CA . ALA A 1 89 ? -5.437 -2.559 -1.837 1.00 84.94 89 ALA A CA 1
ATOM 660 C C . ALA A 1 89 ? -4.262 -3.500 -2.153 1.00 84.94 89 ALA A C 1
ATOM 662 O O . ALA A 1 89 ? -3.688 -3.376 -3.231 1.00 84.94 89 ALA A O 1
ATOM 663 N N . ASP A 1 90 ? -3.934 -4.436 -1.258 1.00 83.88 90 ASP A N 1
ATOM 664 C CA . ASP A 1 90 ? -2.885 -5.443 -1.467 1.00 83.88 90 ASP A CA 1
ATOM 665 C C . ASP A 1 90 ? -3.200 -6.368 -2.640 1.00 83.88 90 ASP A C 1
ATOM 667 O O . ASP A 1 90 ? -2.402 -6.477 -3.572 1.00 83.88 90 ASP A O 1
ATOM 671 N N . GLU A 1 91 ? -4.410 -6.931 -2.656 1.00 84.25 91 GLU A N 1
ATOM 672 C CA . GLU A 1 91 ? -4.885 -7.763 -3.766 1.00 84.25 91 GLU A CA 1
ATOM 673 C C . GLU A 1 91 ? -4.863 -6.998 -5.094 1.00 84.25 91 GLU A C 1
ATOM 675 O O . GLU A 1 91 ? -4.409 -7.525 -6.111 1.00 84.25 91 GLU A O 1
ATOM 680 N N . LEU A 1 92 ? -5.293 -5.730 -5.086 1.00 84.75 92 LEU A N 1
ATOM 681 C CA . LEU A 1 92 ? -5.272 -4.904 -6.288 1.00 84.75 92 LEU A CA 1
ATOM 682 C C . LEU A 1 92 ? -3.841 -4.672 -6.779 1.00 84.75 92 LEU A C 1
ATOM 684 O O . LEU A 1 92 ? -3.587 -4.839 -7.969 1.00 84.75 92 LEU A O 1
ATOM 688 N N . VAL A 1 93 ? -2.915 -4.292 -5.889 1.00 82.44 93 VAL A N 1
ATOM 689 C CA . VAL A 1 93 ? -1.514 -4.002 -6.238 1.00 82.44 93 VAL A CA 1
ATOM 690 C C . VAL A 1 93 ? -0.805 -5.240 -6.771 1.00 82.44 93 VAL A C 1
ATOM 692 O O . VAL A 1 93 ? -0.063 -5.126 -7.747 1.00 82.44 93 VAL A O 1
ATOM 695 N N . PHE A 1 94 ? -1.076 -6.411 -6.198 1.00 81.25 94 PHE A N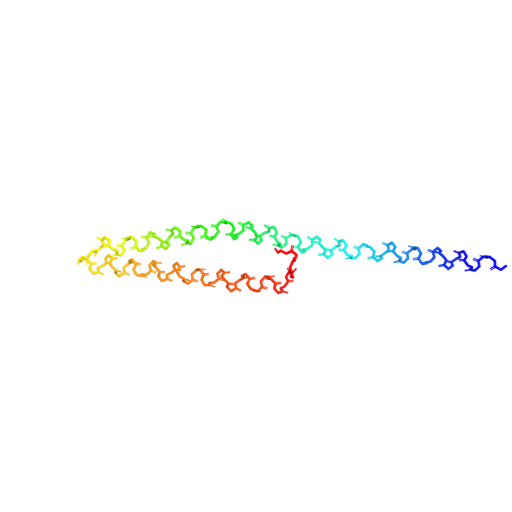 1
ATOM 696 C CA . PHE A 1 94 ? -0.543 -7.681 -6.682 1.00 81.25 94 PHE A CA 1
ATOM 697 C C . PHE A 1 94 ? -0.925 -7.949 -8.144 1.00 81.25 94 PHE A C 1
ATOM 699 O O . PHE A 1 94 ? -0.101 -8.420 -8.929 1.00 81.25 94 PHE A O 1
ATOM 706 N N . GLU A 1 95 ? -2.144 -7.588 -8.549 1.00 82.69 95 GLU A N 1
ATOM 707 C CA . GLU A 1 95 ? -2.601 -7.789 -9.923 1.00 82.69 95 GLU A CA 1
ATOM 708 C C . GLU A 1 95 ? -2.001 -6.776 -10.917 1.00 82.69 95 GLU A C 1
ATOM 710 O O . GLU A 1 95 ? -1.630 -7.157 -12.028 1.00 82.69 95 GLU A O 1
ATOM 715 N N . ILE A 1 96 ? -1.828 -5.504 -10.531 1.00 78.19 96 ILE A N 1
ATOM 716 C CA . ILE A 1 96 ? -1.236 -4.477 -11.421 1.00 78.19 96 ILE A CA 1
ATOM 717 C C . ILE A 1 96 ? 0.293 -4.509 -11.489 1.00 78.19 96 ILE A C 1
ATOM 719 O O . ILE A 1 96 ? 0.857 -4.238 -12.549 1.00 78.19 96 ILE A O 1
ATOM 723 N N . ALA A 1 97 ? 0.980 -4.795 -10.385 1.00 70.06 97 ALA A N 1
ATOM 724 C CA . ALA A 1 97 ? 2.442 -4.842 -10.345 1.00 70.06 97 ALA A CA 1
ATOM 725 C C . ALA A 1 97 ? 2.991 -6.243 -10.673 1.00 70.06 97 ALA A C 1
ATOM 727 O O . ALA A 1 97 ? 4.191 -6.400 -10.929 1.00 70.06 97 ALA A O 1
ATOM 728 N N . GLY A 1 98 ? 2.116 -7.257 -10.693 1.00 64.81 98 GLY A N 1
ATOM 729 C CA . GLY A 1 98 ? 2.511 -8.661 -10.685 1.00 64.81 98 GLY A CA 1
ATOM 730 C C . GLY A 1 98 ? 3.286 -9.012 -9.410 1.00 64.81 98 GLY A C 1
ATOM 731 O O . GLY A 1 98 ? 3.581 -8.153 -8.582 1.00 64.81 98 GLY A O 1
ATOM 732 N N . SER A 1 99 ? 3.722 -10.265 -9.287 1.00 63.44 99 SER A N 1
ATOM 733 C CA . SER A 1 99 ? 4.549 -10.757 -8.168 1.00 63.44 99 SER A CA 1
ATOM 734 C C . SER A 1 99 ? 5.978 -10.173 -8.118 1.00 63.44 99 SER A C 1
ATOM 736 O O . SER A 1 99 ? 6.908 -10.832 -7.652 1.00 63.44 99 SER A O 1
ATOM 738 N N . SER A 1 100 ? 6.197 -9.005 -8.729 1.00 61.94 100 SER A N 1
ATOM 739 C CA . SER A 1 100 ? 7.454 -8.249 -8.660 1.00 61.94 100 SER A CA 1
ATOM 740 C C . SER A 1 100 ? 7.531 -7.399 -7.386 1.00 61.94 100 SER A C 1
ATOM 742 O O . SER A 1 100 ? 8.611 -6.898 -7.060 1.00 61.94 100 SER A O 1
ATOM 744 N N . CYS A 1 101 ? 6.397 -7.262 -6.689 1.00 61.84 101 CYS A N 1
ATOM 745 C CA . CYS A 1 101 ? 6.280 -6.932 -5.276 1.00 61.84 101 CYS A CA 1
ATOM 746 C C . CYS A 1 101 ? 5.851 -8.218 -4.536 1.00 61.84 101 CYS A C 1
ATOM 748 O O . CYS A 1 101 ? 6.334 -8.397 -3.404 1.00 61.84 101 CYS A O 1
#